Protein AF-A0AA92U0P9-F1 (afdb_monomer_lite)

pLDDT: mean 83.77, std 10.83, range [38.62, 94.31]

Structure (mmCIF, N/CA/C/O backbone):
data_AF-A0AA92U0P9-F1
#
_entry.id   AF-A0AA92U0P9-F1
#
loop_
_atom_site.group_PDB
_atom_site.id
_atom_site.type_symbol
_atom_site.label_atom_id
_atom_site.label_alt_id
_atom_site.label_comp_id
_atom_site.label_asym_id
_atom_site.label_entity_id
_atom_site.label_seq_id
_atom_site.pdbx_PDB_ins_code
_atom_site.Cartn_x
_atom_site.Cartn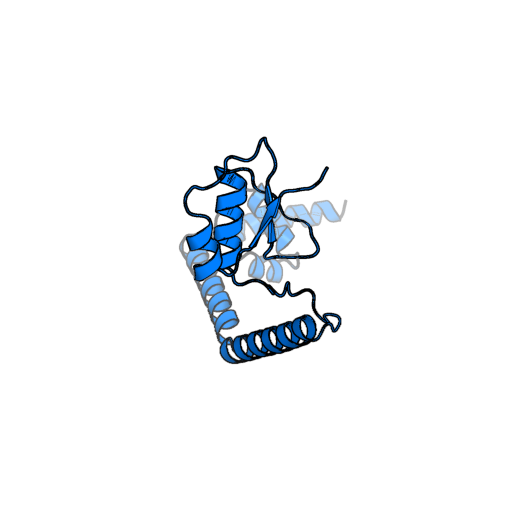_y
_atom_site.Cartn_z
_atom_site.occupancy
_atom_site.B_iso_or_equiv
_atom_site.auth_seq_id
_atom_site.auth_comp_id
_atom_site.auth_asym_id
_atom_site.auth_atom_id
_atom_site.pdbx_PDB_model_num
ATOM 1 N N . MET A 1 1 ? -43.218 -10.905 21.750 1.00 38.62 1 MET A N 1
ATOM 2 C CA . MET A 1 1 ? -43.246 -9.733 22.662 1.00 38.62 1 MET A CA 1
ATOM 3 C C . MET A 1 1 ? -42.060 -9.628 23.638 1.00 38.62 1 MET A C 1
ATOM 5 O O . MET A 1 1 ? -41.755 -8.521 24.057 1.00 38.62 1 MET A O 1
ATOM 9 N N . VAL A 1 2 ? -41.335 -10.709 23.964 1.00 42.94 2 VAL A N 1
ATOM 10 C CA . VAL A 1 2 ? -40.262 -10.696 24.992 1.00 42.94 2 VAL A CA 1
ATOM 11 C C . VAL A 1 2 ? -39.004 -9.896 24.592 1.00 42.94 2 VAL A C 1
ATOM 13 O O . VAL A 1 2 ? -38.387 -9.247 25.434 1.00 42.94 2 VAL A O 1
ATOM 16 N N . TRP A 1 3 ? -38.638 -9.879 23.305 1.00 38.78 3 TRP A N 1
ATOM 17 C CA . TRP A 1 3 ? -37.456 -9.149 22.812 1.00 38.78 3 TRP A CA 1
ATOM 18 C C . TRP A 1 3 ? -37.619 -7.620 22.882 1.00 38.78 3 TRP A C 1
ATOM 20 O O . TRP A 1 3 ? -36.701 -6.910 23.279 1.00 38.78 3 TRP A O 1
ATOM 30 N N . TYR A 1 4 ? -38.816 -7.119 22.565 1.00 43.56 4 TYR A N 1
ATOM 31 C CA . TYR A 1 4 ? -39.119 -5.683 22.548 1.00 43.56 4 TYR A CA 1
ATOM 32 C C . TYR A 1 4 ? -39.140 -5.059 23.953 1.00 43.56 4 TYR A C 1
ATOM 34 O O . TYR A 1 4 ? -38.691 -3.930 24.130 1.00 43.56 4 TYR A O 1
ATOM 42 N N . SER A 1 5 ? -39.603 -5.804 24.965 1.00 48.09 5 SER A N 1
ATOM 43 C CA . SER A 1 5 ? -39.620 -5.346 26.363 1.00 48.09 5 SER A CA 1
ATOM 44 C C . SER A 1 5 ? -38.206 -5.247 26.958 1.00 48.09 5 SER A C 1
ATOM 46 O O . SER A 1 5 ? -37.877 -4.234 27.573 1.00 48.09 5 SER A O 1
ATOM 48 N N . LYS A 1 6 ? -37.322 -6.220 26.674 1.00 54.66 6 LYS A N 1
ATOM 49 C CA . LYS A 1 6 ? -35.903 -6.168 27.085 1.00 54.66 6 LYS A CA 1
ATOM 50 C C . LYS A 1 6 ? -35.137 -4.990 26.468 1.00 54.66 6 LYS A C 1
ATOM 52 O O . LYS A 1 6 ? -34.244 -4.446 27.108 1.00 54.66 6 LYS A O 1
ATOM 57 N N . ILE A 1 7 ? -35.491 -4.582 25.247 1.00 59.47 7 ILE A N 1
ATOM 58 C CA . ILE A 1 7 ? -34.865 -3.440 24.559 1.00 59.47 7 ILE A CA 1
ATOM 59 C C . ILE A 1 7 ? -35.329 -2.099 25.146 1.00 59.47 7 ILE A C 1
ATOM 61 O O . ILE A 1 7 ? -34.541 -1.158 25.190 1.00 59.47 7 ILE A O 1
ATOM 65 N N . LYS A 1 8 ? -36.572 -2.006 25.637 1.00 60.97 8 LYS A N 1
ATOM 66 C CA . LYS A 1 8 ? -37.129 -0.755 26.176 1.00 60.97 8 LYS A CA 1
ATOM 67 C C . LYS A 1 8 ? -36.418 -0.298 27.461 1.00 60.97 8 LYS A C 1
ATOM 69 O O . LYS A 1 8 ? -36.070 0.869 27.582 1.00 60.97 8 LYS A O 1
ATOM 74 N N . GLY A 1 9 ? -36.087 -1.233 28.357 1.00 73.12 9 GLY A N 1
ATOM 75 C CA . GLY A 1 9 ? -35.273 -0.932 29.546 1.00 73.12 9 GLY A CA 1
ATOM 76 C C . GLY A 1 9 ? -33.781 -0.720 29.246 1.00 73.12 9 GLY A C 1
ATOM 77 O O . GLY A 1 9 ? -33.069 -0.097 30.030 1.00 73.12 9 GLY A O 1
ATOM 78 N N . LEU A 1 10 ? -33.289 -1.211 28.101 1.00 80.00 10 LEU A N 1
ATOM 79 C CA . LEU A 1 10 ? -31.908 -0.982 27.666 1.00 80.00 10 LEU A CA 1
ATOM 80 C C . LEU A 1 10 ? -31.701 0.469 27.227 1.00 80.00 10 LEU A C 1
ATOM 82 O O . LEU A 1 10 ? -30.688 1.064 27.574 1.00 80.00 10 LEU A O 1
ATOM 86 N N . THR A 1 11 ? -32.646 1.042 26.478 1.00 82.19 11 THR A N 1
ATOM 87 C CA . THR A 1 11 ? -32.550 2.431 26.006 1.00 82.19 11 THR A CA 1
ATOM 88 C C . THR A 1 11 ? -32.424 3.425 27.155 1.00 82.19 11 THR A C 1
ATOM 90 O O . THR A 1 11 ? -31.555 4.288 27.101 1.00 82.19 11 THR A O 1
ATOM 93 N N . GLU A 1 12 ? -33.221 3.264 28.211 1.00 85.69 12 GLU A N 1
ATOM 94 C CA . GLU A 1 12 ? -33.201 4.139 29.392 1.00 85.69 12 GLU A CA 1
ATOM 95 C C . GLU A 1 12 ? -31.861 4.050 30.130 1.00 85.69 12 GLU A C 1
ATOM 97 O O . GLU A 1 12 ? -31.200 5.065 30.341 1.00 85.69 12 GLU A O 1
ATOM 102 N N . LYS A 1 13 ? -31.384 2.826 30.398 1.00 85.75 13 LYS A N 1
ATOM 103 C CA . LYS A 1 13 ? -30.069 2.602 31.018 1.00 85.75 13 LYS A CA 1
ATOM 104 C C . LYS A 1 13 ? -28.914 3.150 30.183 1.00 85.75 13 LYS A C 1
ATOM 106 O O . LYS A 1 13 ? -27.933 3.639 30.732 1.00 85.75 13 LYS A O 1
ATOM 111 N N . VAL A 1 14 ? -28.996 3.057 28.855 1.00 87.50 14 VAL A N 1
ATOM 112 C CA . VAL A 1 14 ? -27.971 3.629 27.972 1.00 87.50 14 VAL A CA 1
ATOM 113 C C . VAL A 1 14 ? -28.005 5.154 28.044 1.00 87.50 14 VAL A C 1
ATOM 115 O O . VAL A 1 14 ? -26.945 5.753 28.134 1.00 87.50 14 VAL A O 1
ATOM 118 N N . ILE A 1 15 ? -29.176 5.791 28.057 1.00 87.75 15 ILE A N 1
ATOM 119 C CA . ILE A 1 15 ? -29.280 7.255 28.189 1.00 87.75 15 ILE A CA 1
ATOM 120 C C . ILE A 1 15 ? -28.641 7.743 29.495 1.00 87.75 15 ILE A C 1
ATOM 122 O O . ILE A 1 15 ? -27.900 8.722 29.474 1.00 87.75 15 ILE A O 1
ATOM 126 N N . GLU A 1 16 ? -28.868 7.030 30.597 1.00 90.12 16 GLU A N 1
ATOM 127 C CA . GLU A 1 16 ? -28.318 7.369 31.912 1.00 90.12 16 GLU A CA 1
ATOM 128 C C . GLU A 1 16 ? -26.793 7.180 31.991 1.00 90.12 16 GLU A C 1
ATOM 130 O O . GLU A 1 16 ? -26.072 8.057 32.461 1.00 90.12 16 GLU A O 1
ATOM 135 N N . LEU A 1 17 ? -26.283 6.043 31.508 1.00 89.56 17 LEU A N 1
ATOM 136 C CA . LEU A 1 17 ? -24.891 5.635 31.735 1.00 89.56 17 LEU A CA 1
ATOM 137 C C . LEU A 1 17 ? -23.916 6.122 30.654 1.00 89.56 17 LEU A C 1
ATOM 139 O O . LEU A 1 17 ? -22.714 6.229 30.902 1.00 89.56 17 LEU A O 1
ATOM 143 N N . TYR A 1 18 ? -24.394 6.394 29.438 1.00 89.75 18 TYR A N 1
ATOM 144 C CA . TYR A 1 18 ? -23.527 6.725 28.304 1.00 89.75 18 TYR A CA 1
ATOM 145 C C . TYR A 1 18 ? -22.694 8.000 28.486 1.00 89.75 18 TYR A C 1
ATOM 147 O O . TYR A 1 18 ? -21.548 7.990 28.051 1.00 89.75 18 TYR A O 1
ATOM 155 N N . PRO A 1 19 ? -23.165 9.084 29.130 1.00 89.94 19 PRO A N 1
ATOM 156 C CA . PRO A 1 19 ? -22.341 10.278 29.310 1.00 89.94 19 PRO A CA 1
ATOM 157 C C . PRO A 1 19 ? -21.051 10.024 30.104 1.00 89.94 19 PRO A C 1
ATOM 159 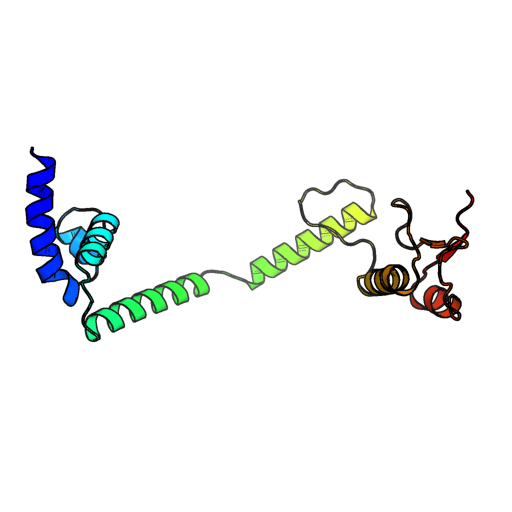O O . PRO A 1 19 ? -20.015 10.598 29.771 1.00 89.94 19 PRO A O 1
ATOM 162 N N . THR A 1 20 ? -21.094 9.150 31.114 1.00 90.38 20 THR A N 1
ATOM 163 C CA . THR A 1 20 ? -19.999 8.941 32.077 1.00 90.38 20 THR A CA 1
ATOM 164 C C . THR A 1 20 ? -19.193 7.668 31.830 1.00 90.38 20 THR A C 1
ATOM 166 O O . THR A 1 20 ? -18.007 7.642 32.162 1.00 90.38 20 THR A O 1
ATOM 169 N N . MET A 1 21 ? -19.780 6.643 31.207 1.00 89.50 21 MET A N 1
ATOM 170 C CA . MET A 1 21 ? -19.148 5.337 30.991 1.00 89.50 21 MET A CA 1
ATOM 171 C C . MET A 1 21 ? -18.873 5.039 29.514 1.00 89.50 21 MET A C 1
ATOM 173 O O . MET A 1 21 ? -19.553 5.514 28.602 1.00 89.50 21 MET A O 1
ATOM 177 N N . SER A 1 22 ? -17.890 4.180 29.257 1.00 89.94 22 SER A N 1
ATOM 178 C CA . SER A 1 22 ? -17.622 3.665 27.918 1.00 89.94 22 SER A CA 1
ATOM 179 C C . SER A 1 22 ? -18.661 2.620 27.504 1.00 89.94 22 SER A C 1
ATOM 181 O O . SER A 1 22 ? -19.179 1.848 28.313 1.00 89.94 22 SER A O 1
ATOM 183 N N . SER A 1 23 ? -18.898 2.480 26.197 1.00 89.31 23 SER A N 1
ATOM 184 C CA . SER A 1 23 ? -19.834 1.464 25.684 1.00 89.31 23 SER A CA 1
ATOM 185 C C . SER A 1 23 ? -19.422 0.020 26.013 1.00 89.31 23 SER A C 1
ATOM 187 O O . SER A 1 23 ? -20.217 -0.897 25.822 1.00 89.31 23 SER A O 1
ATOM 189 N N . ARG A 1 24 ? -18.172 -0.207 26.443 1.00 88.44 24 ARG A N 1
ATOM 190 C CA . ARG A 1 24 ? -17.691 -1.516 26.896 1.00 88.44 24 ARG A CA 1
ATOM 191 C C . ARG A 1 24 ? -18.145 -1.806 28.325 1.00 88.44 24 ARG A C 1
ATOM 193 O O . ARG A 1 24 ? -18.664 -2.884 28.565 1.00 88.44 24 ARG A O 1
ATOM 200 N N . GLU A 1 25 ? -18.004 -0.848 29.229 1.00 89.81 25 GLU A N 1
ATOM 201 C CA . GLU A 1 25 ? -18.450 -1.006 30.619 1.00 89.81 25 GLU A CA 1
ATOM 202 C C . GLU A 1 25 ? -19.975 -1.151 30.681 1.00 89.81 25 GLU A C 1
ATOM 204 O O . GLU A 1 25 ? -20.498 -2.019 31.372 1.00 89.81 25 GLU A O 1
ATOM 209 N N . ILE A 1 26 ? -20.702 -0.392 29.853 1.00 89.19 26 ILE A N 1
ATOM 210 C CA . ILE A 1 26 ? -22.161 -0.531 29.729 1.00 89.19 26 ILE A CA 1
ATOM 211 C C . ILE A 1 26 ? -22.535 -1.924 29.196 1.00 89.19 26 ILE A C 1
ATOM 213 O O . ILE A 1 26 ? -23.549 -2.487 29.604 1.00 89.19 26 ILE A O 1
ATOM 217 N N . ALA A 1 27 ? -21.723 -2.514 28.311 1.00 89.50 27 ALA A N 1
ATOM 218 C CA . ALA A 1 27 ? -21.945 -3.875 27.813 1.00 89.50 27 ALA A CA 1
ATOM 219 C C . ALA A 1 27 ? -21.780 -4.918 28.922 1.00 89.50 27 ALA A C 1
ATOM 221 O O . ALA A 1 27 ? -22.580 -5.845 29.013 1.00 89.50 27 ALA A O 1
ATOM 222 N N . GLU A 1 28 ? -20.783 -4.735 29.787 1.00 88.94 28 GLU A N 1
ATOM 223 C CA . GLU A 1 28 ? -20.526 -5.611 30.931 1.00 88.94 28 GLU A CA 1
ATOM 224 C C . GLU A 1 28 ? -21.649 -5.512 31.981 1.00 88.94 28 GLU A C 1
ATOM 226 O O . GLU A 1 28 ? -22.114 -6.539 32.466 1.00 88.94 28 GLU A O 1
ATOM 231 N N . ILE A 1 29 ? -22.173 -4.310 32.250 1.00 88.00 29 ILE A N 1
ATOM 232 C CA . ILE A 1 29 ? -23.289 -4.097 33.194 1.00 88.00 29 ILE A CA 1
ATOM 233 C C . ILE A 1 29 ? -24.615 -4.641 32.651 1.00 88.00 29 ILE A C 1
ATOM 235 O O . ILE A 1 29 ? -25.403 -5.246 33.376 1.00 88.00 29 ILE A O 1
ATOM 239 N N . THR A 1 30 ? -24.911 -4.371 31.381 1.00 84.88 30 THR A N 1
ATOM 240 C CA . THR A 1 30 ? -26.227 -4.679 30.799 1.00 84.88 30 THR A CA 1
ATOM 241 C C . THR A 1 30 ? -26.305 -6.088 30.210 1.00 84.88 30 THR A C 1
ATOM 243 O O . THR A 1 30 ? -27.402 -6.564 29.926 1.00 84.88 30 THR A O 1
ATOM 246 N N . GLY A 1 31 ? -25.165 -6.756 30.007 1.00 84.50 31 GLY A N 1
ATOM 247 C CA . GLY A 1 31 ? -25.073 -8.069 29.365 1.00 84.50 31 GLY A CA 1
ATOM 248 C C . GLY A 1 31 ? -25.350 -8.050 27.857 1.00 84.50 31 GLY A C 1
ATOM 249 O O . GLY A 1 31 ? -25.411 -9.106 27.227 1.00 84.50 31 GLY A O 1
ATOM 250 N N . PHE A 1 32 ? -25.530 -6.869 27.254 1.00 86.56 32 PHE A N 1
ATOM 251 C CA . PHE A 1 32 ? -25.740 -6.718 25.815 1.00 86.56 32 PHE A CA 1
ATOM 252 C C . PHE A 1 32 ? -24.429 -6.463 25.078 1.00 86.56 32 PHE A C 1
ATOM 254 O O . PHE A 1 32 ? -23.485 -5.881 25.604 1.00 86.56 32 PHE A O 1
ATOM 261 N N . ALA A 1 33 ? -24.385 -6.842 23.800 1.00 87.06 33 ALA A N 1
ATOM 262 C CA . ALA A 1 33 ? -23.228 -6.572 22.960 1.00 87.06 33 ALA A CA 1
ATOM 263 C C . ALA A 1 33 ? -22.943 -5.062 22.855 1.00 87.06 33 ALA A C 1
ATOM 265 O O . ALA A 1 33 ? -23.840 -4.253 22.604 1.00 87.06 33 ALA A O 1
ATOM 266 N N . LYS A 1 34 ? -21.658 -4.694 22.933 1.00 89.06 34 LYS A N 1
ATOM 267 C CA . LYS A 1 34 ? -21.165 -3.315 22.755 1.00 89.06 34 LYS A CA 1
ATOM 268 C C . LYS A 1 34 ? -21.731 -2.634 21.502 1.00 89.06 34 LYS A C 1
ATOM 270 O O . LYS A 1 34 ? -22.045 -1.448 21.522 1.00 89.06 34 LYS A O 1
ATOM 275 N N . THR A 1 35 ? -21.858 -3.375 20.402 1.00 88.69 35 THR A N 1
ATOM 276 C CA . THR A 1 35 ? -22.396 -2.868 19.130 1.00 88.69 35 THR A CA 1
ATOM 277 C C . THR A 1 35 ? -23.844 -2.403 19.256 1.00 88.69 35 THR A C 1
ATOM 279 O O . THR A 1 35 ? -24.210 -1.386 18.669 1.00 88.69 35 THR A O 1
ATOM 282 N N . THR A 1 36 ? -24.656 -3.098 20.051 1.00 87.56 36 THR A N 1
ATOM 283 C CA . THR A 1 36 ? -26.048 -2.734 20.332 1.00 87.56 36 THR A CA 1
ATOM 284 C C . THR A 1 36 ? -26.130 -1.424 21.110 1.00 87.56 36 THR A C 1
ATOM 286 O O . THR A 1 36 ? -26.930 -0.560 20.760 1.00 87.56 36 THR A O 1
ATOM 289 N N . ILE A 1 37 ? -25.254 -1.226 22.098 1.00 88.75 37 ILE A N 1
ATOM 290 C CA . ILE A 1 37 ? -25.183 0.014 22.888 1.00 88.75 37 ILE A CA 1
ATOM 291 C C . ILE A 1 37 ? -24.754 1.197 22.020 1.00 88.75 37 ILE A C 1
ATOM 293 O O . ILE A 1 37 ? -25.383 2.247 22.078 1.00 88.75 37 ILE A O 1
ATOM 297 N N . ILE A 1 38 ? -23.750 1.020 21.154 1.00 88.69 38 ILE A N 1
ATOM 298 C CA . ILE A 1 38 ? -23.316 2.071 20.217 1.00 88.69 38 ILE A CA 1
ATOM 299 C C . ILE A 1 38 ? -24.455 2.466 19.276 1.00 88.69 38 ILE A C 1
ATOM 301 O O . ILE A 1 38 ? -24.702 3.652 19.074 1.00 88.69 38 ILE A O 1
ATOM 305 N N . ARG A 1 39 ? -25.182 1.489 18.718 1.00 88.19 39 ARG A N 1
ATOM 306 C CA . ARG A 1 39 ? -26.348 1.762 17.862 1.00 88.19 39 ARG A CA 1
ATOM 307 C C . ARG A 1 39 ? -27.444 2.506 18.622 1.00 88.19 39 ARG A C 1
ATOM 309 O O . ARG A 1 39 ? -28.038 3.430 18.078 1.00 88.19 39 ARG A O 1
ATOM 316 N N . CYS A 1 40 ? -27.690 2.120 19.872 1.00 87.94 40 CYS A N 1
ATOM 317 C CA . CYS A 1 40 ? -28.655 2.777 20.746 1.00 87.94 40 CYS A CA 1
ATOM 318 C C . CYS A 1 40 ? -28.258 4.230 21.038 1.00 87.94 40 CYS A C 1
ATOM 320 O O . CYS A 1 40 ? -29.078 5.132 20.892 1.00 87.94 40 CYS A O 1
ATOM 322 N N . ALA A 1 41 ? -26.997 4.472 21.386 1.00 88.69 41 ALA A N 1
ATOM 323 C CA . ALA A 1 41 ? -26.490 5.810 21.653 1.00 88.69 41 ALA A CA 1
ATOM 324 C C . ALA A 1 41 ? -26.505 6.701 20.406 1.00 88.69 41 ALA A C 1
ATOM 326 O O . ALA A 1 41 ? -26.925 7.852 20.486 1.00 88.69 41 ALA A O 1
ATOM 327 N N . ALA A 1 42 ? -26.142 6.149 19.243 1.00 88.00 42 ALA A N 1
ATOM 328 C CA . ALA A 1 42 ? -26.214 6.849 17.964 1.00 88.00 42 ALA A CA 1
ATOM 329 C C . ALA A 1 42 ? -27.655 7.241 17.603 1.00 88.00 42 ALA A C 1
ATOM 331 O O . ALA A 1 42 ? -27.891 8.373 17.192 1.00 88.00 42 ALA A O 1
ATOM 332 N N . LYS A 1 43 ? -28.623 6.335 17.809 1.00 88.50 43 LYS A N 1
ATOM 333 C CA . LYS A 1 43 ? -30.051 6.603 17.570 1.00 88.50 43 LYS A CA 1
ATOM 334 C C . LYS A 1 43 ? -30.605 7.708 18.478 1.00 88.50 43 LYS A C 1
ATOM 336 O O . LYS A 1 43 ? -31.500 8.428 18.061 1.00 88.50 43 LYS A O 1
ATOM 341 N N . ASN A 1 44 ? -30.082 7.829 19.698 1.00 87.31 44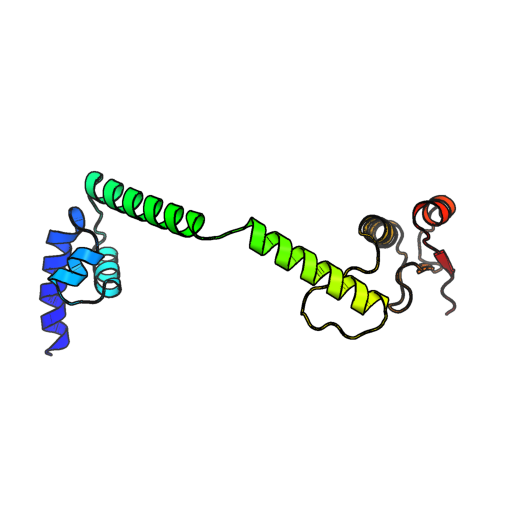 ASN A N 1
ATOM 342 C CA . ASN A 1 44 ? -30.506 8.828 20.684 1.00 87.31 44 ASN A CA 1
ATOM 343 C C . ASN A 1 44 ? -29.583 10.062 20.736 1.00 87.31 44 ASN A C 1
ATOM 345 O O . ASN A 1 44 ? -29.705 10.870 21.649 1.00 87.31 44 ASN A O 1
ATOM 349 N N . HIS A 1 45 ? -28.650 10.205 19.787 1.00 88.88 45 HIS A N 1
ATOM 350 C CA . HIS A 1 45 ? -27.709 11.330 19.700 1.00 88.88 45 HIS A CA 1
ATOM 351 C C . HIS A 1 45 ? -26.912 11.615 20.990 1.00 88.88 45 HIS A C 1
ATOM 353 O O . HIS A 1 45 ? -26.541 12.758 21.262 1.00 88.88 45 HIS A O 1
ATOM 359 N N . LEU A 1 46 ? -26.610 10.575 21.772 1.00 89.94 46 LEU A N 1
ATOM 360 C CA . LEU A 1 46 ? -25.896 10.713 23.040 1.00 89.94 46 LEU A CA 1
ATOM 361 C C . LEU A 1 46 ? -24.411 11.006 22.811 1.00 89.94 46 LEU A C 1
ATOM 363 O O . LEU A 1 46 ? -23.767 10.421 21.935 1.00 89.94 46 LEU A O 1
ATOM 367 N N . ARG A 1 47 ? -23.852 11.884 23.644 1.00 89.25 47 ARG A N 1
ATOM 368 C CA . ARG A 1 47 ? -22.424 12.218 23.663 1.00 89.25 47 ARG A CA 1
ATOM 369 C C . ARG A 1 47 ? -21.830 11.926 25.038 1.00 89.25 47 ARG A C 1
ATOM 371 O O . ARG A 1 47 ? -22.518 12.040 26.048 1.00 89.25 47 ARG A O 1
ATOM 378 N N . HIS A 1 48 ? -20.556 11.546 25.052 1.00 90.62 48 HIS A N 1
ATOM 379 C CA . HIS A 1 48 ? -19.781 11.437 26.285 1.00 90.62 48 HIS A CA 1
ATOM 380 C C . HIS A 1 48 ? -19.459 12.830 26.837 1.00 90.62 48 HIS A C 1
ATOM 382 O O . HIS A 1 48 ? -19.365 13.797 26.075 1.00 90.62 48 HIS A O 1
ATOM 388 N N . THR A 1 49 ? -19.244 12.922 28.148 1.00 91.00 49 THR A N 1
ATOM 389 C CA . THR A 1 49 ? -18.613 14.098 28.756 1.00 91.00 49 THR A CA 1
ATOM 390 C C . THR A 1 49 ? -17.165 14.224 28.279 1.00 91.00 49 THR A C 1
ATOM 392 O O . THR A 1 49 ? -16.539 13.244 27.861 1.00 91.00 49 THR A O 1
ATOM 395 N N . GLU A 1 50 ? -16.600 15.431 28.348 1.00 90.38 50 GLU A N 1
ATOM 396 C CA . GLU A 1 50 ? -15.217 15.667 27.915 1.00 90.38 50 GLU A CA 1
ATOM 397 C C . GLU A 1 50 ? -14.203 14.812 28.687 1.00 90.38 50 GLU A C 1
ATOM 399 O O . GLU A 1 50 ? -13.228 14.329 28.111 1.00 90.38 50 GLU A O 1
ATOM 404 N N . GLU A 1 51 ? -14.440 14.586 29.981 1.00 89.81 51 GLU A N 1
ATOM 405 C CA . GLU A 1 51 ? -13.584 13.747 30.822 1.00 89.81 51 GLU A CA 1
ATOM 406 C C . GLU A 1 51 ? -13.613 12.280 30.386 1.00 89.81 51 GLU A C 1
ATOM 408 O O . GLU A 1 51 ? -12.562 11.652 30.223 1.00 89.81 51 GLU A O 1
ATOM 413 N N . THR A 1 52 ? -14.806 11.733 30.150 1.00 89.12 52 THR A N 1
ATOM 414 C CA . THR A 1 52 ? -14.975 10.351 29.692 1.00 89.12 52 THR A CA 1
ATOM 415 C C . THR A 1 52 ? -14.402 10.172 28.290 1.00 89.12 52 THR A C 1
ATOM 417 O O . THR A 1 52 ? -13.713 9.184 28.029 1.00 89.12 52 THR A O 1
ATOM 420 N N . GLN A 1 53 ? -14.584 11.156 27.407 1.00 89.81 53 GLN A N 1
ATOM 421 C CA . GLN A 1 53 ? -13.985 11.138 26.075 1.00 89.81 53 GLN A CA 1
ATOM 422 C C . GLN A 1 53 ? -12.450 11.127 26.144 1.00 89.81 53 GLN A C 1
ATOM 424 O O . GLN A 1 53 ? -11.820 10.292 25.495 1.00 89.81 53 GLN A O 1
ATOM 429 N N . LYS A 1 54 ? -11.839 11.970 26.991 1.00 91.94 54 LYS A N 1
ATOM 430 C CA . LYS A 1 54 ? -10.380 11.987 27.205 1.00 91.94 54 LYS A CA 1
ATOM 431 C C . LYS A 1 54 ? -9.853 10.638 27.702 1.00 91.94 54 LYS A C 1
ATOM 433 O O . LYS A 1 54 ? -8.852 10.154 27.174 1.00 91.94 54 LYS A O 1
ATOM 438 N N . LYS A 1 55 ? -10.543 9.997 28.654 1.00 90.75 55 LYS A N 1
ATOM 439 C CA . LYS A 1 55 ? -10.187 8.653 29.154 1.00 90.75 55 LYS A CA 1
ATOM 440 C C . LYS A 1 55 ? -10.231 7.598 28.046 1.00 90.75 55 LYS A C 1
ATOM 442 O O . LYS A 1 55 ? -9.307 6.792 27.915 1.00 90.75 55 LYS A O 1
ATOM 447 N N . ILE A 1 56 ? -11.282 7.611 27.222 1.00 89.50 56 ILE A N 1
ATOM 448 C CA . ILE A 1 56 ? -11.423 6.695 26.080 1.00 89.50 56 ILE A CA 1
ATOM 449 C C . ILE A 1 56 ? -10.285 6.915 25.075 1.00 89.50 56 ILE A C 1
ATOM 451 O O . ILE A 1 56 ? -9.655 5.951 24.630 1.00 89.50 56 ILE A O 1
ATOM 455 N N . ASP A 1 57 ? -9.987 8.170 24.743 1.00 90.88 57 ASP A N 1
ATOM 456 C CA . ASP A 1 57 ? -8.940 8.519 23.785 1.00 90.88 57 ASP A CA 1
ATOM 457 C C . ASP A 1 57 ? -7.551 8.102 24.280 1.00 90.88 57 ASP A C 1
ATOM 459 O O . ASP A 1 57 ? -6.741 7.581 23.504 1.00 90.88 57 ASP A O 1
ATOM 463 N N . GLU A 1 58 ? -7.277 8.268 25.574 1.00 92.06 58 GLU A N 1
ATOM 464 C CA . GLU A 1 58 ? -6.036 7.818 26.196 1.00 92.06 58 GLU A CA 1
ATOM 465 C C . GLU A 1 58 ? -5.900 6.291 26.157 1.00 92.06 58 GLU A C 1
ATOM 467 O O . GLU A 1 58 ? -4.871 5.780 25.704 1.00 92.06 58 GLU A O 1
ATOM 472 N N . TYR A 1 59 ? -6.953 5.552 26.521 1.00 88.25 59 TYR A N 1
ATOM 473 C CA . TYR A 1 59 ? -6.972 4.090 26.432 1.00 88.25 59 TYR A CA 1
ATOM 474 C C . TYR A 1 59 ? -6.695 3.599 25.002 1.00 88.25 59 TYR A C 1
ATOM 476 O O . TYR A 1 59 ? -5.870 2.705 24.773 1.00 88.25 59 TYR A O 1
ATOM 484 N N . VAL A 1 60 ? -7.340 4.215 24.004 1.00 87.81 60 VAL A N 1
ATOM 485 C CA . VAL A 1 60 ? -7.127 3.899 22.583 1.00 87.81 60 VAL A CA 1
ATOM 486 C C . VAL A 1 60 ? -5.690 4.213 22.163 1.00 87.81 60 VAL A C 1
ATOM 488 O O . VAL A 1 60 ? -5.064 3.413 21.458 1.00 87.81 60 VAL A O 1
ATOM 491 N N . ARG A 1 61 ? -5.137 5.348 22.601 1.00 87.81 61 ARG A N 1
ATOM 492 C CA . ARG A 1 61 ? -3.755 5.750 22.310 1.00 87.81 61 ARG A CA 1
ATOM 493 C C . ARG A 1 61 ? -2.749 4.759 22.894 1.00 87.81 61 ARG A C 1
ATOM 495 O O . ARG A 1 61 ? -1.852 4.321 22.170 1.00 87.81 61 ARG A O 1
ATOM 502 N N . GLN A 1 62 ? -2.919 4.355 24.151 1.00 86.81 62 GLN A N 1
ATOM 503 C CA . GLN A 1 62 ? -2.054 3.373 24.805 1.00 86.81 62 GLN A CA 1
ATOM 504 C C . GLN A 1 62 ? -2.104 2.015 24.093 1.00 86.81 62 GLN A C 1
ATOM 506 O O . GLN A 1 62 ? -1.053 1.454 23.782 1.00 86.81 62 GLN A O 1
ATOM 511 N N . ARG A 1 63 ? -3.298 1.523 23.728 1.00 83.50 63 ARG A N 1
ATOM 512 C CA . ARG A 1 63 ? -3.468 0.271 22.962 1.00 83.50 63 ARG A CA 1
ATOM 513 C C . ARG A 1 63 ? -2.809 0.320 21.582 1.00 83.50 63 ARG A C 1
ATOM 515 O O . ARG A 1 63 ? -2.192 -0.655 21.160 1.00 83.50 63 ARG A O 1
ATOM 522 N N . ARG A 1 64 ? -2.907 1.449 20.872 1.00 81.19 64 ARG A N 1
ATOM 523 C CA . ARG A 1 64 ? -2.219 1.642 19.581 1.00 81.19 64 ARG A CA 1
ATOM 524 C C . ARG A 1 64 ? -0.699 1.651 19.746 1.00 81.19 64 ARG A C 1
ATOM 526 O O . ARG A 1 64 ? 0.006 1.106 18.900 1.00 81.19 64 ARG A O 1
ATOM 533 N N . SER A 1 65 ? -0.197 2.256 20.820 1.00 78.94 65 SER A N 1
ATOM 534 C CA . SER A 1 65 ? 1.236 2.308 21.126 1.00 78.94 65 SER A CA 1
ATOM 535 C C . SER A 1 65 ? 1.792 0.930 21.499 1.00 78.94 65 SER A C 1
ATOM 537 O O . SER A 1 65 ? 2.799 0.502 20.938 1.00 78.94 65 SER A O 1
ATOM 539 N N . SER A 1 66 ? 1.108 0.180 22.367 1.00 73.94 66 SER A N 1
ATOM 540 C CA . SER A 1 66 ? 1.545 -1.159 22.781 1.00 73.94 66 SER A CA 1
ATOM 541 C C . SER A 1 66 ? 1.539 -2.166 21.628 1.00 73.94 66 SER A C 1
ATOM 543 O O . SER A 1 66 ? 2.503 -2.914 21.474 1.00 73.94 66 SER A O 1
ATOM 545 N N . GLY A 1 67 ? 0.535 -2.115 20.745 1.00 66.62 67 GLY A N 1
ATOM 546 C CA . GLY A 1 67 ? 0.510 -2.930 19.524 1.00 66.62 67 GLY A CA 1
ATOM 547 C C . GLY A 1 67 ? 1.676 -2.642 18.570 1.00 66.62 67 GLY A C 1
ATOM 548 O O . GLY A 1 67 ? 2.160 -3.548 17.896 1.00 66.62 67 GLY A O 1
ATOM 549 N N . ARG A 1 68 ? 2.183 -1.401 18.543 1.00 62.84 68 ARG A N 1
ATOM 550 C CA . ARG A 1 68 ? 3.368 -1.026 17.753 1.00 62.84 68 ARG A CA 1
ATOM 551 C C . ARG A 1 68 ? 4.684 -1.449 18.407 1.00 62.84 68 ARG A C 1
ATOM 553 O O . ARG A 1 68 ? 5.618 -1.762 17.678 1.00 62.84 68 ARG A O 1
ATOM 560 N N . LYS A 1 69 ? 4.758 -1.491 19.743 1.00 63.34 69 LYS A N 1
ATOM 561 C CA . LYS A 1 69 ? 5.963 -1.904 20.490 1.00 63.34 69 LYS A CA 1
ATOM 562 C C . LYS A 1 69 ? 6.284 -3.397 20.364 1.00 63.34 69 LYS A C 1
ATOM 564 O O . LYS A 1 69 ? 7.441 -3.769 20.486 1.00 63.34 69 LYS A O 1
ATOM 569 N N . SER A 1 70 ? 5.287 -4.243 20.103 1.00 66.88 70 SER A N 1
ATOM 570 C CA . SER A 1 70 ? 5.487 -5.698 20.028 1.00 66.88 70 SER A CA 1
ATOM 571 C C . SER A 1 70 ? 6.079 -6.188 18.701 1.00 66.88 70 SER A C 1
ATOM 573 O O . SER A 1 70 ? 6.467 -7.353 18.614 1.00 66.88 70 SER A O 1
ATOM 575 N N . TYR A 1 71 ? 6.102 -5.360 17.653 1.00 72.62 71 TYR A N 1
ATOM 576 C CA . TYR A 1 71 ? 6.483 -5.816 16.319 1.00 72.62 71 TYR A CA 1
ATOM 577 C C . TYR A 1 71 ? 7.940 -5.474 15.998 1.00 72.62 71 TYR A C 1
ATOM 579 O O . TYR A 1 71 ? 8.301 -4.305 15.864 1.00 72.62 71 TYR A O 1
ATOM 587 N N . ASP A 1 72 ? 8.779 -6.497 15.827 1.00 84.00 72 ASP A N 1
ATOM 588 C CA . ASP A 1 72 ? 10.167 -6.321 15.400 1.00 84.00 72 ASP A CA 1
ATOM 589 C C . ASP A 1 72 ? 10.234 -6.030 13.891 1.00 84.00 72 ASP A C 1
ATOM 591 O O . ASP A 1 72 ? 10.380 -6.914 13.036 1.00 84.00 72 ASP A O 1
ATOM 595 N N . TYR A 1 73 ? 10.123 -4.744 13.558 1.00 83.12 73 TYR A N 1
ATOM 596 C CA . TYR A 1 73 ? 10.243 -4.254 12.188 1.00 83.12 73 TYR A CA 1
ATOM 597 C C . TYR A 1 73 ? 11.619 -4.536 11.570 1.00 83.12 73 TYR A C 1
ATOM 599 O O . TYR A 1 73 ? 11.708 -4.681 10.349 1.00 83.12 73 TYR A O 1
ATOM 607 N N . SER A 1 74 ? 12.681 -4.666 12.375 1.00 86.69 74 SER A N 1
ATOM 608 C CA . SER A 1 74 ? 14.021 -5.007 11.880 1.00 86.69 74 SER A CA 1
ATOM 609 C C . SER A 1 74 ? 14.036 -6.433 11.336 1.00 86.69 74 SER A C 1
ATOM 611 O O . SER A 1 74 ? 14.449 -6.670 10.196 1.00 86.69 74 SER A O 1
ATOM 613 N N . LYS A 1 75 ? 13.486 -7.385 12.096 1.00 88.94 75 LYS A N 1
ATOM 614 C CA . LYS A 1 75 ? 13.348 -8.780 11.660 1.00 88.94 75 LYS A CA 1
ATOM 615 C C . LYS A 1 75 ? 12.434 -8.918 10.443 1.00 88.94 75 LYS A C 1
ATOM 617 O O . LYS A 1 75 ? 12.788 -9.639 9.506 1.00 88.94 75 LYS A O 1
ATOM 622 N N . LEU A 1 76 ? 11.308 -8.197 10.400 1.00 88.56 76 LEU A N 1
ATOM 623 C CA . LEU A 1 76 ? 10.438 -8.184 9.217 1.00 88.56 76 LEU A CA 1
ATOM 624 C C . LEU A 1 76 ? 11.175 -7.642 7.985 1.00 88.56 76 LEU A C 1
ATOM 626 O O . LEU A 1 76 ? 11.131 -8.261 6.922 1.00 88.56 76 LEU A O 1
ATOM 630 N N . SER A 1 77 ? 11.867 -6.511 8.122 1.00 90.25 77 SER A N 1
ATOM 631 C CA . SER A 1 77 ? 12.602 -5.877 7.024 1.00 90.25 77 SER A CA 1
ATOM 632 C C . SER A 1 77 ? 13.674 -6.805 6.448 1.00 90.25 77 SER A C 1
ATOM 634 O O . SER A 1 77 ? 13.759 -6.982 5.227 1.00 90.25 77 SER A O 1
ATOM 636 N N . LYS A 1 78 ? 14.434 -7.489 7.315 1.00 94.31 78 LYS A N 1
ATOM 637 C CA . LYS A 1 78 ? 15.425 -8.497 6.908 1.00 94.31 78 LYS A CA 1
ATOM 638 C C . LYS A 1 78 ? 14.775 -9.642 6.130 1.00 94.31 78 LYS A C 1
ATOM 640 O O . LYS A 1 78 ? 15.262 -9.987 5.054 1.00 94.31 78 LYS A O 1
ATOM 645 N N . LYS A 1 79 ? 13.645 -10.173 6.614 1.00 91.81 79 LYS A N 1
ATOM 646 C CA . LYS A 1 79 ? 12.892 -11.240 5.934 1.00 91.81 79 LYS A CA 1
ATOM 647 C C . LYS A 1 79 ? 12.413 -10.801 4.549 1.00 91.81 79 LYS A C 1
ATOM 649 O O . LYS A 1 79 ? 12.683 -11.492 3.574 1.00 91.81 79 LYS A O 1
ATOM 654 N N . ILE A 1 80 ? 11.772 -9.634 4.445 1.00 91.81 80 ILE A N 1
ATOM 655 C CA . ILE A 1 80 ? 11.288 -9.089 3.165 1.00 91.81 80 ILE A CA 1
ATOM 656 C C . ILE A 1 80 ? 12.450 -8.896 2.189 1.00 91.81 80 ILE A C 1
ATOM 658 O O . ILE A 1 80 ? 12.354 -9.281 1.024 1.00 91.81 80 ILE A O 1
ATOM 662 N N . THR A 1 81 ? 13.554 -8.316 2.655 1.00 92.12 81 THR A N 1
ATOM 663 C CA . THR A 1 81 ? 14.736 -8.065 1.822 1.00 92.12 81 THR A CA 1
ATOM 664 C C . THR A 1 81 ? 15.337 -9.369 1.306 1.00 92.12 81 THR A C 1
ATOM 666 O O . THR A 1 81 ? 15.668 -9.464 0.125 1.00 92.12 81 THR A O 1
ATOM 669 N N . HIS A 1 82 ? 15.435 -10.387 2.163 1.00 92.56 82 HIS A N 1
ATOM 670 C CA . HIS A 1 82 ? 15.912 -11.710 1.779 1.00 92.56 82 HIS A CA 1
ATOM 671 C C . HIS A 1 82 ? 14.997 -12.360 0.731 1.00 92.56 82 HIS A C 1
ATOM 673 O O . HIS A 1 82 ? 15.480 -12.748 -0.330 1.00 92.56 82 HIS A O 1
ATOM 679 N N . THR A 1 83 ? 13.677 -12.380 0.956 1.00 91.38 83 THR A N 1
ATOM 680 C CA . THR A 1 83 ? 12.707 -12.913 -0.017 1.00 91.38 83 THR A CA 1
ATOM 681 C C . THR A 1 83 ? 12.808 -12.203 -1.366 1.00 91.38 83 THR A C 1
ATOM 683 O O . THR A 1 83 ? 12.883 -12.860 -2.399 1.00 91.38 83 THR A O 1
ATOM 686 N N . ARG A 1 84 ? 12.885 -10.865 -1.378 1.00 90.69 84 ARG A N 1
ATOM 687 C CA . ARG A 1 84 ? 13.025 -10.090 -2.622 1.00 90.69 84 ARG A CA 1
ATOM 688 C C . ARG A 1 84 ? 14.303 -10.433 -3.375 1.00 90.69 84 ARG A C 1
ATOM 690 O O . ARG A 1 84 ? 14.260 -10.541 -4.598 1.00 90.69 84 ARG A O 1
ATOM 697 N N . LYS A 1 85 ? 15.430 -10.593 -2.670 1.00 90.44 85 LYS A N 1
ATOM 698 C CA . LYS A 1 85 ? 16.695 -11.014 -3.285 1.00 90.44 85 LYS A CA 1
ATOM 699 C C . LYS A 1 85 ? 16.543 -12.389 -3.931 1.00 90.44 85 LYS A C 1
ATOM 701 O O . LYS A 1 85 ? 16.824 -12.503 -5.117 1.00 90.44 85 LYS A O 1
ATOM 706 N N . MET A 1 86 ? 16.043 -13.382 -3.198 1.00 92.75 86 MET A N 1
ATOM 707 C CA . MET A 1 86 ? 15.872 -14.747 -3.713 1.00 92.75 86 MET A CA 1
ATOM 708 C C . MET A 1 86 ? 14.959 -14.802 -4.940 1.00 92.75 86 MET A C 1
ATOM 710 O O . MET A 1 86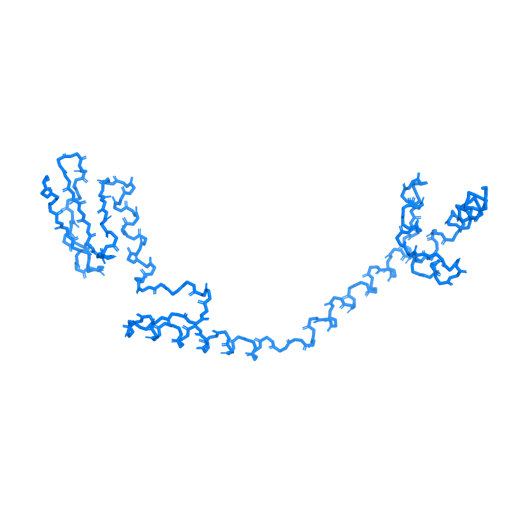 ? 15.312 -15.427 -5.934 1.00 92.75 86 MET A O 1
ATOM 714 N N . GLU A 1 87 ? 13.835 -14.087 -4.921 1.00 90.69 87 GLU A N 1
ATOM 715 C CA . GLU A 1 87 ? 12.946 -14.005 -6.088 1.00 90.69 87 GLU A CA 1
ATOM 716 C C . GLU A 1 87 ? 13.608 -13.315 -7.279 1.00 90.69 87 GLU A C 1
ATOM 718 O O . GLU A 1 87 ? 13.459 -13.747 -8.418 1.00 90.69 87 GLU A O 1
ATOM 723 N N . SER A 1 88 ? 14.406 -12.274 -7.025 1.00 87.38 88 SER A N 1
ATOM 724 C CA . SER A 1 88 ? 15.138 -11.587 -8.092 1.00 87.38 88 SER A CA 1
ATOM 725 C C . SER A 1 88 ? 16.168 -12.499 -8.759 1.00 87.38 88 SER A C 1
ATOM 727 O O . SER A 1 88 ? 16.328 -12.442 -9.976 1.00 87.38 88 SER A O 1
ATOM 729 N N . TRP A 1 89 ? 16.839 -13.349 -7.975 1.00 88.94 89 TRP A N 1
ATOM 730 C CA . TRP A 1 89 ? 17.738 -14.382 -8.490 1.00 88.94 89 TRP A CA 1
ATOM 731 C C . TRP A 1 89 ? 16.988 -15.415 -9.328 1.00 88.94 89 TRP A C 1
ATOM 733 O O . TRP A 1 89 ? 17.385 -15.654 -10.461 1.00 88.94 89 TRP A O 1
ATOM 743 N N . ARG A 1 90 ? 15.875 -15.963 -8.828 1.00 89.75 90 ARG A N 1
ATOM 744 C CA . ARG A 1 90 ? 15.097 -16.988 -9.547 1.00 89.75 90 ARG A CA 1
ATOM 745 C C . ARG A 1 90 ? 14.601 -16.495 -10.899 1.00 89.75 90 ARG A C 1
ATOM 747 O O . ARG A 1 90 ? 14.849 -17.158 -11.898 1.00 89.75 90 ARG A O 1
ATOM 754 N N . VAL A 1 91 ? 14.025 -15.293 -10.944 1.00 87.44 91 VAL A N 1
ATOM 755 C CA . VAL A 1 91 ? 13.579 -14.674 -12.202 1.00 87.44 91 VAL A CA 1
ATOM 756 C C . VAL A 1 91 ? 14.737 -14.467 -13.173 1.00 87.44 91 VAL A C 1
ATOM 758 O O . VAL A 1 91 ? 14.588 -14.722 -14.362 1.00 87.44 91 VAL A O 1
ATOM 761 N N . ARG A 1 92 ? 15.899 -14.014 -12.687 1.00 83.75 92 ARG A N 1
ATOM 762 C CA . ARG A 1 92 ? 17.079 -13.819 -13.540 1.00 83.75 92 ARG A CA 1
ATOM 763 C C . 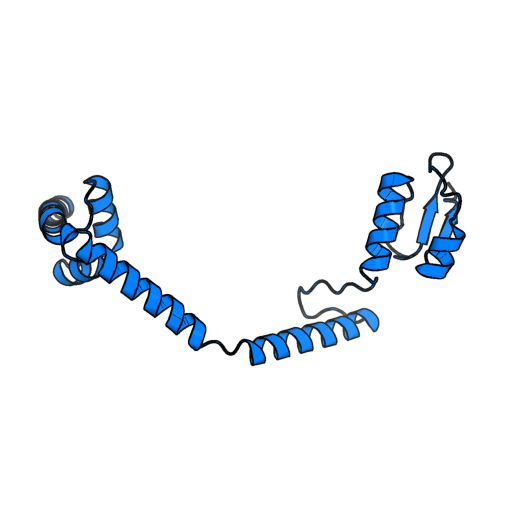ARG A 1 92 ? 17.647 -15.141 -14.064 1.00 83.75 92 ARG A C 1
ATOM 765 O O . ARG A 1 92 ? 18.175 -15.161 -15.166 1.00 83.75 92 ARG A O 1
ATOM 772 N N . SER A 1 93 ? 17.516 -16.220 -13.298 1.00 87.19 93 SER A N 1
ATOM 773 C CA . SER A 1 93 ? 17.900 -17.579 -13.692 1.00 87.19 93 SER A CA 1
ATOM 774 C C . SER A 1 93 ? 16.846 -18.300 -14.545 1.00 87.19 93 SER A C 1
ATOM 776 O O . SER A 1 93 ? 17.039 -19.471 -14.848 1.00 87.19 93 SER A O 1
ATOM 778 N N . GLY A 1 94 ? 15.732 -17.650 -14.904 1.00 85.38 94 GLY A N 1
ATOM 779 C CA . GLY A 1 94 ? 14.657 -18.266 -15.694 1.00 85.38 94 GLY A CA 1
ATOM 780 C C . GLY A 1 94 ? 13.779 -19.257 -14.920 1.00 85.38 94 GLY A C 1
ATOM 781 O O . GLY A 1 94 ? 13.001 -19.985 -15.525 1.00 85.38 94 GLY A O 1
ATOM 782 N N . LEU A 1 95 ? 13.885 -19.292 -13.590 1.00 88.88 95 LEU A N 1
ATOM 783 C CA . LEU A 1 95 ? 13.057 -20.137 -12.733 1.00 88.88 95 LEU A CA 1
ATOM 784 C C . LEU A 1 95 ? 11.718 -19.461 -12.421 1.00 88.88 95 LEU A C 1
ATOM 786 O O . LEU A 1 95 ? 11.627 -18.234 -12.308 1.00 88.88 95 LEU A O 1
ATOM 790 N N . GLU A 1 96 ? 10.692 -20.276 -12.189 1.00 87.31 96 GLU A N 1
ATOM 791 C CA . GLU A 1 96 ? 9.382 -19.790 -11.759 1.00 87.31 96 GLU A CA 1
ATOM 792 C C . GLU A 1 96 ? 9.437 -19.122 -10.374 1.00 87.31 96 GLU A C 1
ATOM 794 O O . GLU A 1 96 ? 10.173 -19.531 -9.467 1.00 87.31 96 GLU A O 1
ATOM 799 N N . GLN A 1 97 ? 8.637 -18.067 -10.208 1.00 85.62 97 GLN A N 1
ATOM 800 C CA . GLN A 1 97 ? 8.518 -17.332 -8.946 1.00 85.62 97 GLN A CA 1
ATOM 801 C C . GLN A 1 97 ? 7.685 -18.128 -7.939 1.00 85.62 97 GLN A C 1
ATOM 803 O O . GLN A 1 97 ? 6.648 -18.681 -8.291 1.00 85.62 97 GLN A O 1
ATOM 808 N N . ASN A 1 98 ? 8.089 -18.136 -6.663 1.00 88.75 98 ASN A N 1
ATOM 809 C CA . ASN A 1 98 ? 7.295 -18.776 -5.598 1.00 88.75 98 ASN A CA 1
ATOM 810 C C . ASN A 1 98 ? 6.328 -17.794 -4.931 1.00 88.75 98 ASN A C 1
ATOM 812 O O . ASN A 1 98 ? 5.436 -18.194 -4.184 1.00 88.75 98 ASN A O 1
ATOM 816 N N . THR A 1 99 ? 6.521 -16.496 -5.143 1.00 86.94 99 THR A N 1
ATOM 817 C CA . THR A 1 99 ? 5.733 -15.443 -4.511 1.00 86.94 99 THR A CA 1
ATOM 818 C C . THR A 1 99 ? 5.066 -14.556 -5.552 1.00 86.94 99 THR A C 1
ATOM 820 O O . THR A 1 99 ? 5.498 -14.448 -6.693 1.00 86.94 99 THR A O 1
ATOM 823 N N . LYS A 1 100 ? 4.026 -13.832 -5.127 1.00 86.44 100 LYS A N 1
ATOM 824 C CA . LYS A 1 100 ? 3.352 -12.811 -5.949 1.00 86.44 100 LYS A CA 1
ATOM 825 C C . LYS A 1 100 ? 4.157 -11.502 -6.070 1.00 86.44 100 LYS A C 1
ATOM 827 O O . LYS A 1 100 ? 3.613 -10.479 -6.486 1.00 86.44 100 LYS A O 1
ATOM 832 N N . TYR A 1 101 ? 5.417 -11.475 -5.628 1.00 83.31 101 TYR A N 1
ATOM 833 C CA . TYR A 1 101 ? 6.237 -10.267 -5.664 1.00 83.31 101 TYR A CA 1
ATOM 834 C C . TYR A 1 101 ? 6.678 -9.970 -7.097 1.00 83.31 101 TYR A C 1
ATOM 836 O O . TYR A 1 101 ? 7.459 -10.709 -7.676 1.00 83.31 101 TYR A O 1
ATOM 844 N N . LYS A 1 102 ? 6.244 -8.836 -7.654 1.00 80.69 102 LYS A N 1
ATOM 845 C CA . LYS A 1 102 ? 6.639 -8.430 -9.006 1.00 80.69 102 LYS A CA 1
ATOM 846 C C . LYS A 1 102 ? 8.116 -8.023 -9.052 1.00 80.69 102 LYS A C 1
ATOM 848 O O . LYS A 1 102 ? 8.464 -6.876 -8.756 1.00 80.69 102 LYS A O 1
ATOM 853 N N . VAL A 1 103 ? 8.980 -8.948 -9.464 1.00 82.56 103 VAL A N 1
ATOM 854 C CA . VAL A 1 103 ? 10.395 -8.669 -9.733 1.00 82.56 103 VAL A CA 1
ATOM 855 C C . VAL A 1 103 ? 10.515 -7.772 -10.966 1.00 82.56 103 VAL A C 1
ATOM 857 O O . VAL A 1 103 ? 10.002 -8.078 -12.042 1.00 82.56 103 VAL A O 1
ATOM 860 N N . ARG A 1 104 ? 11.217 -6.644 -10.821 1.00 77.31 104 ARG A N 1
ATOM 861 C CA . ARG A 1 104 ? 11.574 -5.775 -11.948 1.00 77.31 104 ARG A CA 1
ATOM 862 C C . ARG A 1 104 ? 12.929 -6.207 -12.494 1.00 77.31 104 ARG A C 1
ATOM 864 O O . ARG A 1 104 ? 13.934 -6.045 -11.811 1.00 77.31 104 ARG A O 1
ATOM 871 N N . ILE A 1 105 ? 12.937 -6.741 -13.711 1.00 78.06 105 ILE A N 1
ATOM 872 C CA . ILE A 1 105 ? 14.169 -7.120 -14.416 1.00 78.06 105 ILE A CA 1
ATOM 873 C C . ILE A 1 105 ? 14.880 -5.855 -14.914 1.00 78.06 105 ILE A C 1
ATOM 875 O O . ILE A 1 105 ? 16.060 -5.654 -14.642 1.00 78.06 105 ILE A O 1
ATOM 879 N N . THR A 1 106 ? 14.131 -4.957 -15.557 1.00 79.06 106 THR A N 1
ATOM 880 C CA . THR A 1 106 ? 14.650 -3.687 -16.068 1.00 79.06 106 THR A CA 1
ATOM 881 C C . THR A 1 106 ? 14.765 -2.643 -14.945 1.00 79.06 106 THR A C 1
ATOM 883 O O . THR A 1 106 ? 13.778 -2.387 -14.241 1.00 79.06 106 THR A O 1
ATOM 886 N N . PRO A 1 107 ? 15.931 -1.991 -14.770 1.00 83.12 107 PRO A N 1
ATOM 887 C CA . PRO A 1 107 ? 16.099 -0.870 -13.850 1.00 83.12 107 PRO A CA 1
ATOM 888 C C . PRO A 1 107 ? 15.062 0.243 -14.060 1.00 83.12 107 PRO A C 1
ATOM 890 O O . PRO A 1 107 ? 14.779 0.641 -15.189 1.00 83.12 107 PRO A O 1
ATOM 893 N N . LYS A 1 108 ? 14.556 0.828 -12.963 1.00 84.94 108 LYS A N 1
ATOM 894 C CA . LYS A 1 108 ? 13.524 1.888 -12.999 1.00 84.94 108 LYS A CA 1
ATOM 895 C C . LYS A 1 108 ? 13.915 3.085 -13.878 1.00 84.94 108 LYS A C 1
ATOM 897 O O . LYS A 1 108 ? 13.062 3.638 -14.558 1.00 84.94 108 LYS A O 1
ATOM 902 N N . ARG A 1 109 ? 15.197 3.470 -13.887 1.00 87.94 109 ARG A N 1
ATOM 903 C CA . ARG A 1 109 ? 15.707 4.573 -14.724 1.00 87.94 109 ARG A CA 1
ATOM 904 C C . ARG A 1 109 ? 15.493 4.325 -16.222 1.00 87.94 109 ARG A C 1
ATOM 906 O O . ARG A 1 109 ? 15.097 5.242 -16.926 1.00 87.94 109 ARG A O 1
ATOM 913 N N . ILE A 1 110 ? 15.697 3.083 -16.668 1.00 88.12 110 ILE A N 1
ATOM 914 C CA . ILE A 1 110 ? 15.529 2.677 -18.068 1.00 88.12 110 ILE A CA 1
ATOM 915 C C . ILE A 1 110 ? 14.035 2.636 -18.397 1.00 88.12 110 ILE A C 1
ATOM 917 O O . ILE A 1 110 ? 13.621 3.226 -19.384 1.00 88.12 110 ILE A O 1
ATOM 921 N N . GLN A 1 111 ? 13.207 2.067 -17.510 1.00 86.44 111 GLN A N 1
ATOM 922 C CA . GLN A 1 111 ? 11.745 2.069 -17.678 1.00 86.44 111 GLN A CA 1
ATOM 923 C C . GLN A 1 111 ? 11.173 3.484 -17.818 1.00 86.44 111 GLN A C 1
ATOM 925 O O . GLN A 1 111 ? 10.329 3.727 -18.671 1.00 86.44 111 GLN A O 1
ATOM 930 N N . ASN A 1 112 ? 11.646 4.427 -17.000 1.00 89.75 112 ASN A N 1
ATOM 931 C CA . ASN A 1 112 ? 11.217 5.820 -17.082 1.00 89.75 112 ASN A CA 1
ATOM 932 C C . ASN A 1 112 ? 11.656 6.480 -18.399 1.00 89.75 112 ASN A C 1
ATOM 934 O O . ASN A 1 112 ? 10.880 7.230 -18.984 1.00 89.75 112 ASN A O 1
ATOM 938 N N . ALA A 1 113 ? 12.883 6.207 -18.858 1.00 89.50 113 ALA A N 1
ATOM 939 C CA . ALA A 1 113 ? 13.381 6.716 -20.133 1.00 89.50 113 ALA A CA 1
ATOM 940 C C . ALA A 1 113 ? 12.564 6.165 -21.312 1.00 89.50 113 ALA A C 1
ATOM 942 O O . ALA A 1 113 ? 12.115 6.940 -22.148 1.00 89.50 113 ALA A O 1
ATOM 943 N N . MET A 1 114 ? 12.286 4.859 -21.330 1.00 88.62 114 MET A N 1
ATOM 944 C CA . MET A 1 114 ? 11.425 4.240 -22.342 1.00 88.62 114 MET A CA 1
ATOM 945 C C . MET A 1 114 ? 10.015 4.825 -22.311 1.00 88.62 114 MET A C 1
ATOM 947 O O . MET A 1 114 ? 9.506 5.228 -23.345 1.00 88.62 114 MET A O 1
ATOM 951 N N . TYR A 1 115 ? 9.408 4.960 -21.128 1.00 90.06 115 TYR A N 1
ATOM 952 C CA . TYR A 1 115 ? 8.080 5.560 -20.996 1.00 90.06 115 TYR A CA 1
ATOM 953 C C . TYR A 1 115 ? 8.037 6.990 -21.548 1.00 90.06 115 TYR A C 1
ATOM 955 O O . TYR A 1 115 ? 7.085 7.367 -22.223 1.00 90.06 115 TYR A O 1
ATOM 963 N N . HIS A 1 116 ? 9.085 7.783 -21.305 1.00 91.00 116 HIS A N 1
ATOM 964 C CA . HIS A 1 116 ? 9.201 9.115 -21.886 1.00 91.00 116 HIS A CA 1
ATOM 965 C C . HIS A 1 116 ? 9.250 9.078 -23.418 1.00 91.00 116 HIS A C 1
ATOM 967 O O . HIS A 1 116 ? 8.544 9.854 -24.061 1.00 91.00 116 HIS A O 1
ATOM 973 N N . LEU A 1 117 ? 10.051 8.172 -23.985 1.00 90.94 117 LEU A N 1
ATOM 974 C CA . LEU A 1 117 ? 10.165 7.984 -25.431 1.00 90.94 117 LEU A CA 1
ATOM 975 C C . LEU A 1 117 ? 8.827 7.556 -26.044 1.00 90.94 117 LEU A C 1
ATOM 977 O O . LEU A 1 117 ? 8.397 8.143 -27.029 1.00 90.94 117 LEU A O 1
ATOM 981 N N . MET A 1 118 ? 8.111 6.634 -25.407 1.00 89.00 118 MET A N 1
ATOM 982 C CA . MET A 1 118 ? 6.791 6.202 -25.867 1.00 89.00 118 MET A CA 1
ATOM 983 C C . MET A 1 118 ? 5.762 7.338 -25.837 1.00 89.00 118 MET A C 1
ATOM 985 O O . MET A 1 118 ? 5.062 7.560 -26.810 1.00 89.00 118 MET A O 1
ATOM 989 N N . GLN A 1 119 ? 5.674 8.089 -24.736 1.00 90.31 119 GLN A N 1
ATOM 990 C CA . GLN A 1 119 ? 4.627 9.106 -24.563 1.00 90.31 119 GLN A CA 1
ATOM 991 C C . GLN A 1 119 ? 4.873 10.389 -25.360 1.00 90.31 119 GLN A C 1
ATOM 993 O O . GLN A 1 119 ? 3.931 11.073 -25.745 1.00 90.31 119 GLN A O 1
ATOM 998 N N . LYS A 1 120 ? 6.139 10.782 -25.530 1.00 89.88 120 LYS A N 1
ATOM 999 C CA . LYS A 1 120 ? 6.488 12.057 -26.172 1.00 89.88 120 LYS A CA 1
ATOM 1000 C C . LYS A 1 120 ? 6.842 11.906 -27.644 1.00 89.88 120 LYS A C 1
ATOM 1002 O O . LYS A 1 120 ? 6.800 12.904 -28.356 1.00 89.88 120 LYS A O 1
ATOM 1007 N N . TYR A 1 121 ? 7.247 10.719 -28.069 1.00 88.50 121 TYR A N 1
ATOM 1008 C CA . TYR A 1 121 ? 7.781 10.498 -29.405 1.00 88.50 121 TYR A CA 1
ATOM 1009 C C . TYR A 1 121 ? 7.124 9.317 -30.121 1.00 88.50 121 TYR A C 1
ATOM 1011 O O . TYR A 1 121 ? 7.470 9.065 -31.267 1.00 88.50 121 TYR A O 1
ATOM 1019 N N . ASP A 1 122 ? 6.153 8.653 -29.485 1.00 88.81 122 ASP A N 1
ATOM 1020 C CA . ASP A 1 122 ? 5.294 7.631 -30.093 1.00 88.81 122 ASP A CA 1
ATOM 1021 C C . ASP A 1 122 ? 6.059 6.364 -30.530 1.00 88.81 122 ASP A C 1
ATOM 1023 O O . ASP A 1 122 ? 5.676 5.672 -31.472 1.00 88.81 122 ASP A O 1
ATOM 1027 N N . TYR A 1 123 ? 7.163 6.058 -29.833 1.00 89.75 123 TYR A N 1
ATOM 1028 C CA . TYR A 1 123 ? 7.837 4.756 -29.930 1.00 89.75 123 TYR A CA 1
ATOM 1029 C C . TYR A 1 123 ? 6.998 3.670 -29.244 1.00 89.75 123 TYR A C 1
ATOM 1031 O O . TYR A 1 123 ? 6.271 3.942 -28.284 1.00 89.75 123 TYR A O 1
ATOM 1039 N N . PHE A 1 124 ? 7.169 2.416 -29.654 1.00 87.94 124 PHE A N 1
ATOM 1040 C CA . PHE A 1 124 ? 6.517 1.258 -29.033 1.00 87.94 124 PHE A CA 1
ATOM 1041 C C . PHE A 1 124 ? 7.522 0.136 -28.745 1.00 87.94 124 PHE A C 1
ATOM 1043 O O . PHE A 1 124 ? 8.680 0.222 -29.132 1.00 87.94 124 PHE A O 1
ATOM 1050 N N . TYR A 1 125 ? 7.129 -0.884 -27.984 1.00 84.44 125 TYR A N 1
ATOM 1051 C CA . TYR A 1 125 ? 7.987 -2.033 -27.674 1.00 84.44 125 TYR A CA 1
ATOM 1052 C C . TYR A 1 125 ? 7.186 -3.325 -27.769 1.00 84.44 125 TYR A C 1
ATOM 1054 O O . TYR A 1 125 ? 6.001 -3.344 -27.430 1.00 84.44 125 TYR A O 1
ATOM 1062 N N . GLU A 1 126 ? 7.845 -4.401 -28.181 1.00 77.06 126 GLU A N 1
ATOM 1063 C CA . GLU A 1 126 ? 7.270 -5.740 -28.161 1.00 77.06 126 GLU A CA 1
ATOM 1064 C C . GLU A 1 126 ? 7.598 -6.443 -26.836 1.00 77.06 126 GLU A C 1
ATOM 1066 O O . GLU A 1 126 ? 8.630 -6.204 -26.206 1.00 77.06 126 GLU A O 1
ATOM 1071 N N . THR A 1 127 ? 6.697 -7.304 -26.358 1.00 64.88 127 THR A N 1
ATOM 1072 C CA . THR A 1 127 ? 6.757 -7.906 -25.012 1.00 64.88 127 THR A CA 1
ATOM 1073 C C . THR A 1 127 ? 8.005 -8.748 -24.726 1.00 64.88 127 THR A C 1
ATOM 1075 O O . THR A 1 127 ? 8.287 -9.015 -23.552 1.00 64.88 127 THR A O 1
ATOM 1078 N N . VAL A 1 128 ? 8.733 -9.159 -25.768 1.00 57.62 128 VAL A N 1
ATOM 1079 C CA . VAL A 1 128 ? 9.883 -10.068 -25.690 1.00 57.62 128 VAL A CA 1
ATOM 1080 C C . VAL A 1 128 ? 11.135 -9.331 -25.199 1.00 57.62 128 VAL A C 1
ATOM 1082 O O . VAL A 1 128 ? 11.724 -9.745 -24.198 1.00 57.62 128 VAL A O 1
ATOM 1085 N N . ASP A 1 129 ? 11.454 -8.168 -25.780 1.00 62.56 129 ASP A N 1
ATOM 1086 C CA . ASP A 1 129 ? 12.689 -7.432 -25.496 1.00 62.56 129 ASP A CA 1
ATOM 1087 C C . ASP A 1 129 ? 12.440 -6.092 -24.794 1.00 62.56 129 ASP A C 1
ATOM 1089 O O . ASP A 1 129 ? 12.141 -5.055 -25.382 1.00 62.56 129 ASP A O 1
ATOM 1093 N N . LYS A 1 130 ? 12.646 -6.082 -23.473 1.00 69.44 130 LYS A N 1
ATOM 1094 C CA . LYS A 1 130 ? 12.350 -4.934 -22.586 1.00 69.44 130 LYS A CA 1
ATOM 1095 C C . LYS A 1 130 ? 13.314 -3.748 -22.715 1.00 69.44 130 LYS A C 1
ATOM 1097 O O . LYS A 1 130 ? 13.293 -2.869 -21.852 1.00 69.44 130 LYS A O 1
ATOM 1102 N N . THR A 1 131 ? 14.189 -3.752 -23.712 1.00 77.12 131 THR A N 1
ATOM 1103 C CA . THR A 1 131 ? 15.178 -2.698 -23.991 1.00 77.12 131 THR A CA 1
ATOM 1104 C C . THR A 1 131 ? 15.206 -2.291 -25.461 1.00 77.12 131 THR A C 1
ATOM 1106 O O . THR A 1 131 ? 16.003 -1.431 -25.826 1.00 77.12 131 THR A O 1
ATOM 1109 N N . VAL A 1 132 ? 14.346 -2.876 -26.294 1.00 85.38 132 VAL A N 1
ATOM 1110 C CA . VAL A 1 132 ? 14.216 -2.529 -27.707 1.00 85.38 132 VAL A CA 1
ATOM 1111 C C . VAL A 1 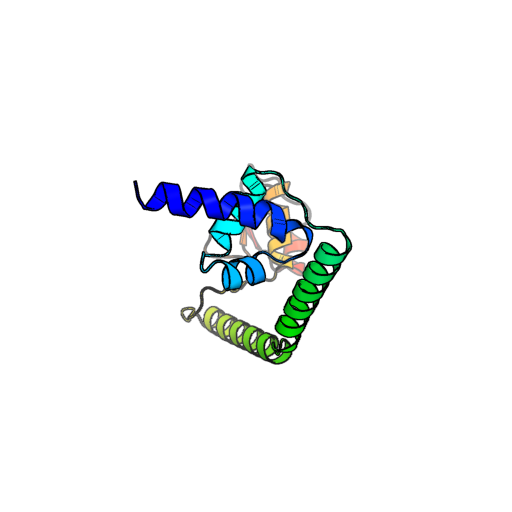132 ? 12.974 -1.658 -27.872 1.00 85.38 132 VAL A C 1
ATOM 1113 O O . VAL A 1 132 ? 11.908 -1.972 -27.343 1.00 85.38 132 VAL A O 1
ATOM 1116 N N . LEU A 1 133 ? 13.132 -0.528 -28.554 1.00 88.06 133 LEU A N 1
ATOM 1117 C CA . LEU A 1 133 ? 12.043 0.337 -28.980 1.00 88.06 133 LEU A CA 1
ATOM 1118 C C . LEU A 1 133 ? 11.941 0.299 -30.499 1.00 88.06 133 LEU A C 1
ATOM 1120 O O . LEU A 1 133 ? 12.932 0.480 -31.203 1.00 88.06 133 LEU A O 1
ATOM 1124 N N . TYR A 1 134 ? 10.727 0.113 -30.983 1.00 88.81 134 TYR A N 1
ATOM 1125 C CA . TYR A 1 134 ? 10.394 0.145 -32.391 1.00 88.81 134 TYR A CA 1
ATOM 1126 C C . TYR A 1 134 ? 9.850 1.516 -32.773 1.00 88.81 134 TYR A C 1
ATOM 1128 O O . TYR A 1 134 ? 9.260 2.229 -31.947 1.00 88.81 134 TYR A O 1
ATOM 1136 N N . TYR A 1 135 ? 10.082 1.890 -34.023 1.00 88.56 135 TYR A N 1
ATOM 1137 C CA . TYR A 1 135 ? 9.557 3.106 -34.621 1.00 88.56 135 TYR A CA 1
ATOM 1138 C C . TYR A 1 135 ? 9.082 2.840 -36.047 1.00 88.56 135 TYR A C 1
ATOM 1140 O O . TYR A 1 135 ? 9.622 1.976 -36.734 1.00 88.56 135 TYR A O 1
ATOM 1148 N N . ASP A 1 136 ? 8.092 3.615 -36.473 1.00 87.44 136 ASP A N 1
ATOM 1149 C CA . ASP A 1 136 ? 7.506 3.600 -37.814 1.00 87.44 136 ASP A CA 1
ATOM 1150 C C . ASP A 1 136 ? 7.520 5.031 -38.399 1.00 87.44 136 ASP A C 1
ATOM 1152 O O . ASP A 1 136 ? 7.939 5.990 -37.742 1.00 87.44 136 ASP A O 1
ATOM 1156 N N . SER A 1 137 ? 7.063 5.201 -39.634 1.00 82.00 137 SER A N 1
ATOM 1157 C CA . SER A 1 137 ? 6.867 6.467 -40.344 1.00 82.00 137 SER A CA 1
ATOM 1158 C C . SER A 1 137 ? 6.066 7.511 -39.552 1.00 82.00 137 SER A C 1
ATOM 1160 O O . SER A 1 137 ? 6.306 8.712 -39.693 1.00 82.00 137 SER A O 1
ATOM 1162 N N . LEU A 1 138 ? 5.155 7.068 -38.680 1.00 82.44 138 LEU A N 1
ATOM 1163 C CA . LEU A 1 138 ? 4.348 7.926 -37.806 1.00 82.44 138 LEU A CA 1
ATOM 1164 C C . LEU A 1 138 ? 5.062 8.316 -36.499 1.00 82.44 138 LEU A C 1
ATOM 1166 O O . LEU A 1 138 ? 4.642 9.256 -35.819 1.00 82.44 138 LEU A O 1
ATOM 1170 N N . THR A 1 139 ? 6.140 7.622 -36.131 1.00 84.75 139 THR A N 1
ATOM 1171 C CA . THR A 1 139 ? 6.890 7.865 -34.895 1.00 84.75 139 THR A CA 1
ATOM 1172 C C . THR A 1 139 ? 7.754 9.120 -35.028 1.00 84.75 139 THR A C 1
ATOM 1174 O O . THR A 1 139 ? 8.543 9.285 -35.961 1.00 84.75 139 THR A O 1
ATOM 1177 N N . ARG A 1 140 ? 7.678 10.022 -34.044 1.00 85.19 140 ARG A N 1
ATOM 1178 C CA . ARG A 1 140 ? 8.472 11.260 -34.037 1.00 85.19 140 ARG A CA 1
ATOM 1179 C C . ARG A 1 140 ? 9.885 10.977 -33.550 1.00 85.19 140 ARG A C 1
ATOM 1181 O O . ARG A 1 140 ? 10.180 11.138 -32.369 1.00 85.19 140 ARG A O 1
ATOM 1188 N N . ARG A 1 141 ? 10.781 10.589 -34.455 1.00 83.88 141 ARG A N 1
ATOM 1189 C CA . ARG A 1 141 ? 12.143 10.190 -34.076 1.00 83.88 141 ARG A CA 1
ATOM 1190 C C . ARG A 1 141 ? 12.901 11.257 -33.285 1.00 83.88 141 ARG A C 1
ATOM 1192 O O . ARG A 1 141 ? 12.921 12.446 -33.619 1.00 83.88 141 ARG A O 1
ATOM 1199 N N . VAL A 1 142 ? 13.560 10.816 -32.220 1.00 85.62 142 VAL A N 1
ATOM 1200 C CA . VAL A 1 142 ? 14.400 11.662 -31.375 1.00 85.62 142 VAL A CA 1
ATOM 1201 C C . VAL A 1 142 ? 15.725 11.922 -32.079 1.00 85.62 142 VAL A C 1
ATOM 1203 O O . VAL A 1 142 ? 16.413 11.003 -32.496 1.00 85.62 142 VAL A O 1
ATOM 1206 N N . LYS A 1 143 ? 16.145 13.189 -32.143 1.00 84.50 143 LYS A N 1
ATOM 1207 C CA . LYS A 1 143 ? 17.418 13.571 -32.785 1.00 84.50 143 LYS A CA 1
ATOM 1208 C C . LYS A 1 143 ? 18.658 12.936 -32.133 1.00 84.50 143 LYS A C 1
ATOM 1210 O O . LYS A 1 143 ? 19.657 12.724 -32.804 1.00 84.50 143 LYS A O 1
ATOM 1215 N N . ASN A 1 144 ? 18.582 12.620 -30.837 1.00 87.06 144 ASN A N 1
ATOM 1216 C CA . ASN A 1 144 ? 19.688 12.089 -30.033 1.00 87.06 144 ASN A CA 1
ATOM 1217 C C . ASN A 1 144 ? 19.428 10.642 -29.562 1.00 87.06 144 ASN A C 1
ATOM 1219 O O . ASN A 1 144 ? 19.536 10.356 -28.370 1.00 87.06 144 ASN A O 1
ATOM 1223 N N . GLU A 1 145 ? 19.071 9.722 -30.460 1.00 86.06 145 GLU A N 1
ATOM 1224 C CA . GLU A 1 145 ? 18.916 8.286 -30.138 1.00 86.06 145 GLU A CA 1
ATOM 1225 C C . GLU A 1 145 ? 20.205 7.674 -29.544 1.00 86.06 145 GLU A C 1
ATOM 1227 O O . GLU A 1 145 ? 20.143 6.887 -28.593 1.00 86.06 145 GLU A O 1
ATOM 1232 N N . ASN A 1 146 ? 21.380 8.129 -29.998 1.00 88.38 146 ASN A N 1
ATOM 1233 C CA . ASN A 1 146 ? 22.685 7.678 -29.490 1.00 88.38 146 ASN A CA 1
ATOM 1234 C C . ASN A 1 146 ? 22.829 7.878 -27.975 1.00 88.38 146 ASN A C 1
ATOM 1236 O O . ASN A 1 146 ? 23.317 6.993 -27.278 1.00 88.38 146 ASN A O 1
ATOM 1240 N N . TYR A 1 147 ? 22.307 8.986 -27.434 1.00 89.62 147 TYR A N 1
ATOM 1241 C CA . TYR A 1 147 ? 22.338 9.246 -25.992 1.00 89.62 147 TYR A CA 1
ATOM 1242 C C . TYR A 1 147 ? 21.607 8.163 -25.192 1.00 89.62 147 TYR A C 1
ATOM 1244 O O . TYR A 1 147 ? 22.069 7.737 -24.133 1.00 89.62 147 TYR A O 1
ATOM 1252 N N . TYR A 1 148 ? 20.445 7.722 -25.678 1.00 88.31 148 TYR A N 1
ATOM 1253 C CA . TYR A 1 148 ? 19.649 6.704 -24.996 1.00 88.31 148 TYR A CA 1
ATOM 1254 C C . TYR A 1 148 ? 20.272 5.314 -25.130 1.00 88.31 148 TYR A C 1
ATOM 1256 O O . TYR A 1 148 ? 20.226 4.532 -24.177 1.00 88.31 148 TYR A O 1
ATOM 1264 N N . THR A 1 149 ? 20.916 5.054 -26.265 1.00 88.94 149 THR A N 1
ATOM 1265 C CA . THR A 1 149 ? 21.667 3.823 -26.518 1.00 88.94 149 THR A CA 1
ATOM 1266 C C . THR A 1 149 ? 22.859 3.711 -25.569 1.00 88.94 149 THR A C 1
ATOM 1268 O O . THR A 1 149 ? 22.952 2.749 -24.812 1.00 88.94 149 THR A O 1
ATOM 1271 N N . GLU A 1 150 ? 23.708 4.735 -25.494 1.00 89.19 150 GLU A N 1
ATOM 1272 C CA . GLU A 1 150 ? 24.905 4.730 -24.642 1.00 89.19 150 GLU A CA 1
ATOM 1273 C C . GLU A 1 150 ? 24.567 4.759 -23.145 1.00 89.19 150 GLU A C 1
ATOM 1275 O O . GLU A 1 150 ? 25.151 4.028 -22.344 1.00 89.19 150 GLU A O 1
ATOM 1280 N N . LYS A 1 151 ? 23.603 5.594 -22.734 1.00 88.75 151 LYS A N 1
ATOM 1281 C CA . LYS A 1 151 ? 23.300 5.800 -21.310 1.00 88.75 151 LYS A CA 1
ATOM 1282 C C . LYS A 1 151 ? 22.422 4.708 -20.707 1.00 88.75 151 LYS A C 1
ATOM 1284 O O . LYS A 1 151 ? 22.549 4.402 -19.516 1.00 88.75 151 LYS A O 1
ATOM 1289 N N . TYR A 1 152 ? 21.473 4.183 -21.480 1.00 86.81 152 TYR A N 1
ATOM 1290 C CA . TYR A 1 152 ? 20.450 3.262 -20.982 1.00 86.81 152 TYR A CA 1
ATOM 1291 C C . TYR A 1 152 ? 20.478 1.891 -21.660 1.00 86.81 152 TYR A C 1
ATOM 1293 O O . TYR A 1 152 ? 19.759 1.011 -21.190 1.00 86.81 152 TYR A O 1
ATOM 1301 N N . GLY A 1 153 ? 21.295 1.685 -22.698 1.00 84.94 153 GLY A N 1
ATOM 1302 C CA . GLY A 1 153 ? 21.327 0.435 -23.460 1.00 84.94 153 GLY A CA 1
ATOM 1303 C C . GLY A 1 153 ? 20.048 0.195 -24.264 1.00 84.94 153 GLY A C 1
ATOM 1304 O O . GLY A 1 153 ? 19.683 -0.955 -24.485 1.00 84.94 153 GLY A O 1
ATOM 1305 N N . ILE A 1 154 ? 19.321 1.260 -24.619 1.00 88.94 154 ILE A N 1
ATOM 1306 C CA . ILE A 1 154 ? 18.076 1.153 -25.389 1.00 88.94 154 ILE A CA 1
ATOM 1307 C C . ILE A 1 154 ? 18.433 1.051 -26.868 1.00 88.94 154 ILE A C 1
ATOM 1309 O O . ILE A 1 154 ? 19.132 1.917 -27.380 1.00 88.94 154 ILE A O 1
ATOM 1313 N N . SER A 1 155 ? 17.945 0.015 -27.541 1.00 87.19 155 SER A N 1
ATOM 1314 C CA . SER A 1 155 ? 18.136 -0.164 -28.985 1.00 87.19 155 SER A CA 1
ATOM 1315 C C . SER A 1 155 ? 16.901 0.311 -29.741 1.00 87.19 155 SER A C 1
ATOM 1317 O O . SER A 1 155 ? 15.785 0.095 -29.272 1.00 87.19 155 SER A O 1
ATOM 1319 N N . PHE A 1 156 ? 17.098 0.947 -30.894 1.00 88.69 156 PHE A N 1
ATOM 1320 C CA . PHE A 1 156 ? 16.018 1.447 -31.744 1.00 88.69 156 PHE A CA 1
ATOM 1321 C C . PHE A 1 156 ? 15.993 0.661 -33.052 1.00 88.69 156 PHE A C 1
ATOM 1323 O O . PHE A 1 156 ? 16.997 0.635 -33.762 1.00 88.69 156 PHE A O 1
ATOM 1330 N N . ILE A 1 157 ? 14.867 0.028 -33.367 1.00 88.12 157 ILE A N 1
ATOM 1331 C CA . ILE A 1 157 ? 14.704 -0.820 -34.554 1.00 88.12 157 ILE A CA 1
ATOM 1332 C C . ILE A 1 157 ? 13.538 -0.282 -35.387 1.00 88.12 157 ILE A C 1
ATOM 1334 O O . ILE A 1 157 ? 12.530 0.153 -34.834 1.00 88.12 157 ILE A O 1
ATOM 1338 N N . LEU A 1 158 ? 13.693 -0.258 -36.711 1.00 85.69 158 LEU A N 1
ATOM 1339 C CA . LEU A 1 158 ? 12.579 0.048 -37.607 1.00 85.69 158 LEU A CA 1
ATOM 1340 C C . LEU A 1 158 ? 11.590 -1.120 -37.537 1.00 85.69 158 LEU A C 1
ATOM 1342 O O . LEU A 1 158 ? 12.010 -2.269 -37.649 1.00 85.69 158 LEU A O 1
ATOM 1346 N N . ALA A 1 159 ? 10.310 -0.846 -37.303 1.00 83.38 159 ALA A N 1
ATOM 1347 C CA . ALA A 1 159 ? 9.301 -1.883 -37.453 1.00 83.38 159 ALA A CA 1
ATOM 1348 C C . ALA A 1 159 ? 9.172 -2.209 -38.945 1.00 83.38 159 ALA A C 1
ATOM 1350 O O . ALA A 1 159 ? 8.746 -1.352 -39.716 1.00 83.38 159 ALA A O 1
ATOM 1351 N N . ASP A 1 160 ? 9.592 -3.409 -39.344 1.00 64.81 160 ASP A N 1
ATOM 1352 C CA . ASP A 1 160 ? 9.199 -3.957 -40.640 1.00 64.81 160 ASP A CA 1
ATOM 1353 C C . ASP A 1 160 ? 7.691 -4.276 -40.573 1.00 64.81 160 ASP A C 1
ATOM 1355 O O . ASP A 1 160 ? 7.222 -4.768 -39.541 1.00 64.81 160 ASP A O 1
ATOM 1359 N N . GLU A 1 161 ? 6.947 -3.918 -41.630 1.00 51.72 161 GLU A N 1
ATOM 1360 C CA . GLU A 1 161 ? 5.493 -4.157 -41.774 1.00 51.72 161 GLU A CA 1
ATOM 1361 C C . GLU A 1 161 ? 5.075 -5.614 -41.519 1.00 51.72 161 GLU A C 1
ATOM 1363 O O . GLU A 1 161 ? 5.754 -6.541 -42.026 1.00 51.72 161 GLU A O 1
#

Foldseek 3Di:
DVVVVLVVVLLVLLQVCVQADQLVVSCVVSVHDSVSSVVSCVVVVDDHHPVNVVVVVVVVVVVVVVVVVPDDVVVVVVVVVVLLVVQLVCVVVVHDGPDPDDHDPADPVLVVVVVCQCVVFVWDDDPPDPQETEDEPSTRDDPPVVCSCVPRVHHYDYDDD

Sequence (161 aa):
MVWYSKIKGLTEKVIELYPTMSSREIAEITGFAKTTIIRCAAKNHLRHTEETQKKIDEYVRQRRSSGRKSYDYSKLSKKITHTRKMESWRVRSGLEQNTKYKVRITPKRIQNAMYHLMQKYDYFYETVDKTVLYYDSLTRRVKNENYYTEKYGISFILADE

Radius of gyration: 31.58 Å; chains: 1; bounding box: 68×36×75 Å

Secondary structure (DSSP, 8-state):
-HHHHHHHHHHHHHHHHTTTS-HHHHHHHH-S-HHHHHHHHHHTT----HHHHHHHHHHHHHHHHHHHHT--HHHHHHHHHHHHHHHHHHHHTTPPPSSS-----S-HHHHHHHHHHHHHH--B--SS-TTEEEE-TTS---TTHHHHHHHH--EEEE---

Organism: NCBI:txid165179